Protein AF-A0A813SYH6-F1 (afdb_monomer_lite)

pLDDT: mean 74.84, std 11.54, range [41.44, 88.88]

Organism: NCBI:txid433720

InterPro domains:
  IPR008907 Tubulin polymerization-promoting protein [PF05517] (10-65)
  IPR011992 EF-hand domain pair [SSF47473] (7-63)

Radius of gyration: 14.48 Å; chains: 1; bounding box: 30×34×38 Å

Secondary structure (DSSP, 8-state):
----THHHHHHHHHHHHHTT--TTGGGSSS-PPPHHHHHHHHHHTTSS-TTS-HHHHHHHHHHHHHHHHHT-

Structure (mmCIF, N/CA/C/O backbone):
data_AF-A0A813SYH6-F1
#
_entry.id   AF-A0A813SYH6-F1
#
loop_
_atom_site.group_PDB
_atom_site.id
_atom_site.type_symbol
_atom_site.label_atom_id
_atom_site.label_alt_id
_atom_site.label_comp_id
_atom_site.label_asym_id
_atom_site.label_entity_id
_atom_site.label_seq_id
_atom_site.pdbx_PDB_ins_code
_atom_site.Cartn_x
_atom_site.Cartn_y
_atom_site.Cartn_z
_atom_site.occupancy
_atom_site.B_iso_or_equiv
_atom_site.auth_seq_id
_atom_site.auth_comp_id
_atom_site.auth_asym_id
_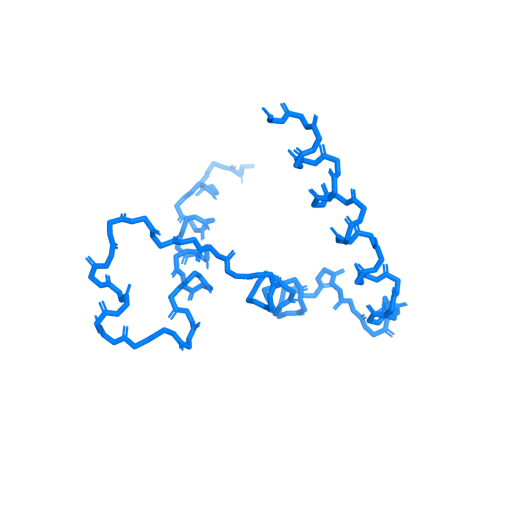atom_site.auth_atom_id
_atom_site.pdbx_PDB_model_num
ATOM 1 N N . MET A 1 1 ? -15.196 -15.263 -19.481 1.00 43.03 1 MET A N 1
ATOM 2 C CA . MET A 1 1 ? -15.849 -15.535 -18.182 1.00 43.03 1 MET A CA 1
ATOM 3 C C . MET A 1 1 ? -14.955 -14.976 -17.083 1.00 43.03 1 MET A C 1
ATOM 5 O O . MET A 1 1 ? -13.974 -15.617 -16.747 1.00 43.03 1 MET A O 1
ATOM 9 N N . ALA A 1 2 ? -15.220 -13.769 -16.583 1.00 41.44 2 ALA A N 1
ATOM 10 C CA . ALA A 1 2 ? -14.529 -13.231 -15.404 1.00 41.44 2 ALA A CA 1
ATOM 11 C C . ALA A 1 2 ? -15.567 -12.647 -14.435 1.00 41.44 2 ALA A C 1
ATOM 13 O O . ALA A 1 2 ? -15.553 -11.474 -14.083 1.00 41.44 2 ALA A O 1
ATOM 14 N N . SER A 1 3 ? -16.534 -13.482 -14.066 1.00 52.78 3 SER A N 1
ATOM 15 C CA . SER A 1 3 ? -17.474 -13.227 -12.980 1.00 52.78 3 SER A CA 1
ATOM 16 C C . SER A 1 3 ? -16.850 -13.756 -11.685 1.00 52.78 3 SER A C 1
ATOM 18 O O . SER A 1 3 ? -16.765 -14.969 -11.512 1.00 52.78 3 SER A O 1
ATOM 20 N N . GLY A 1 4 ? -16.377 -12.868 -10.800 1.00 43.69 4 GLY A N 1
ATOM 21 C CA . GLY A 1 4 ? -15.929 -13.270 -9.453 1.00 43.69 4 GLY A CA 1
ATOM 22 C C . GLY A 1 4 ? -14.980 -12.328 -8.690 1.00 43.69 4 GLY A C 1
ATOM 23 O O . GLY A 1 4 ? -14.702 -12.576 -7.524 1.00 43.69 4 GLY A O 1
ATOM 24 N N . GLY A 1 5 ? -14.480 -11.243 -9.293 1.00 49.94 5 GLY A N 1
ATOM 25 C CA . GLY A 1 5 ? -13.318 -10.501 -8.764 1.00 49.94 5 GLY A CA 1
ATOM 26 C C . GLY A 1 5 ? -13.503 -9.608 -7.522 1.00 49.94 5 GLY A C 1
ATOM 27 O O . GLY A 1 5 ? -12.514 -9.063 -7.042 1.00 49.94 5 GLY A O 1
ATOM 28 N N . HIS A 1 6 ? -14.714 -9.413 -6.987 1.00 53.84 6 HIS A N 1
ATOM 29 C CA . HIS A 1 6 ? -14.927 -8.445 -5.892 1.00 53.84 6 HIS A CA 1
ATOM 30 C C . HIS A 1 6 ? -14.549 -8.965 -4.491 1.00 53.84 6 HIS A C 1
ATOM 32 O O . HIS A 1 6 ? -14.106 -8.175 -3.659 1.00 53.84 6 HIS A O 1
ATOM 38 N N . GLY A 1 7 ? -14.666 -10.273 -4.224 1.00 57.50 7 GLY A N 1
ATOM 39 C CA . GLY A 1 7 ? -14.321 -10.850 -2.913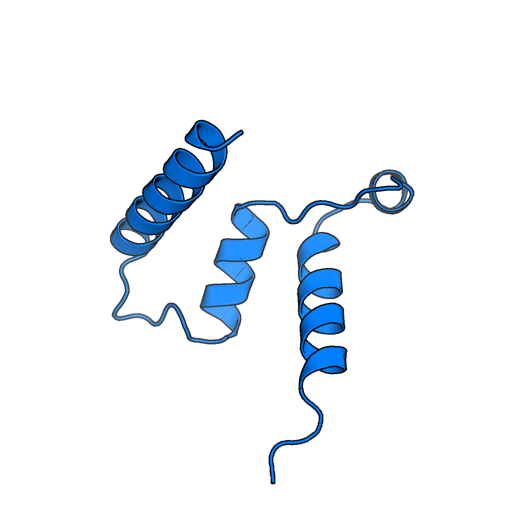 1.00 57.50 7 GLY A CA 1
ATOM 40 C C . GLY A 1 7 ? -12.816 -10.826 -2.632 1.00 57.50 7 GLY A C 1
ATOM 41 O O . GLY A 1 7 ? -12.381 -10.340 -1.590 1.00 57.50 7 GLY A O 1
ATOM 42 N N . GLY A 1 8 ? -12.016 -11.240 -3.619 1.00 73.25 8 GLY A N 1
ATOM 43 C CA . GLY A 1 8 ? -10.557 -11.285 -3.491 1.00 73.25 8 GLY A CA 1
ATOM 44 C C . GLY A 1 8 ? -9.915 -9.904 -3.329 1.00 73.25 8 GLY A C 1
ATOM 45 O O . GLY A 1 8 ? -8.954 -9.762 -2.582 1.00 73.25 8 GLY A O 1
ATOM 46 N N . LEU A 1 9 ? -10.468 -8.861 -3.963 1.00 77.19 9 LEU A N 1
ATOM 47 C CA . LEU A 1 9 ? -9.967 -7.493 -3.792 1.00 77.19 9 LEU A CA 1
ATOM 48 C C . LEU A 1 9 ? -10.125 -7.017 -2.345 1.00 77.19 9 LEU A C 1
ATOM 50 O O . LEU A 1 9 ? -9.163 -6.523 -1.761 1.00 77.19 9 LEU A O 1
ATOM 54 N N . LYS A 1 10 ? -11.303 -7.211 -1.741 1.00 81.69 10 LYS A N 1
ATOM 55 C CA . LYS A 1 10 ? -11.541 -6.820 -0.346 1.00 81.69 10 LYS A CA 1
ATOM 56 C C . LYS A 1 10 ? -10.615 -7.566 0.615 1.00 81.69 10 LYS A C 1
ATOM 58 O O . LYS A 1 10 ? -10.043 -6.941 1.499 1.00 81.69 10 LYS A O 1
ATOM 63 N N . GLU A 1 11 ? -10.425 -8.868 0.425 1.00 84.12 11 GLU A N 1
ATOM 64 C CA . GLU A 1 11 ? -9.519 -9.673 1.256 1.00 84.12 11 GLU A CA 1
ATOM 65 C C . GLU A 1 11 ? -8.061 -9.210 1.156 1.00 84.12 11 GLU A C 1
ATOM 67 O O . GLU A 1 11 ? -7.360 -9.124 2.166 1.00 84.12 11 GLU A O 1
ATOM 72 N N . VAL A 1 12 ? -7.606 -8.859 -0.050 1.00 84.12 12 VAL A N 1
ATOM 73 C CA . VAL A 1 12 ? -6.264 -8.307 -0.270 1.00 84.12 12 VAL A CA 1
ATOM 74 C C . VAL A 1 12 ? -6.120 -6.956 0.432 1.00 84.12 12 VAL A C 1
ATOM 76 O O . VAL A 1 12 ? -5.167 -6.767 1.189 1.00 84.12 12 VAL A O 1
ATOM 79 N N . PHE A 1 13 ? -7.074 -6.040 0.260 1.00 82.12 13 PHE A N 1
ATOM 80 C CA . PHE A 1 13 ? -7.049 -4.748 0.952 1.00 82.12 13 PHE A CA 1
ATOM 81 C C . PHE A 1 13 ? -7.103 -4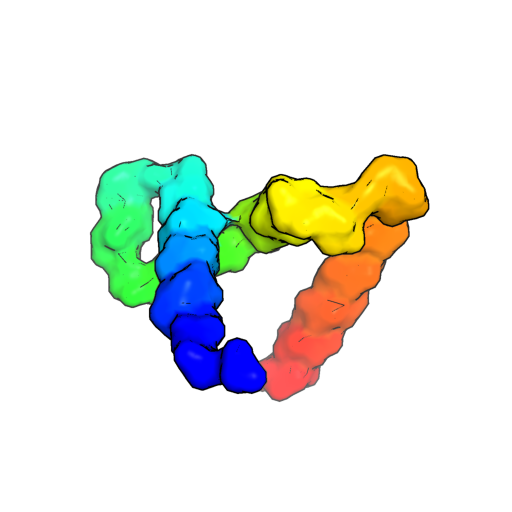.907 2.477 1.00 82.12 13 PHE A C 1
ATOM 83 O O . PHE A 1 13 ? -6.324 -4.257 3.171 1.00 82.12 13 PHE A O 1
ATOM 90 N N . ASP A 1 14 ? -7.936 -5.811 2.999 1.00 84.25 14 ASP A N 1
ATOM 91 C CA . ASP A 1 14 ? -8.034 -6.112 4.433 1.00 84.25 14 ASP A CA 1
ATOM 92 C C . ASP A 1 14 ? -6.720 -6.694 4.985 1.00 84.25 14 ASP A C 1
ATOM 94 O O . ASP A 1 14 ? -6.329 -6.404 6.117 1.00 84.25 14 ASP A O 1
ATOM 98 N N . LYS A 1 15 ? -5.993 -7.493 4.196 1.00 88.44 15 LYS A N 1
ATOM 99 C CA . LYS A 1 15 ? -4.678 -8.024 4.583 1.00 88.44 15 LYS A CA 1
ATOM 100 C C . LYS A 1 15 ? -3.643 -6.909 4.727 1.00 88.44 15 LYS A C 1
ATOM 102 O O . LYS A 1 15 ? -2.921 -6.871 5.724 1.00 88.44 15 LYS A O 1
ATOM 107 N N . TYR A 1 16 ? -3.556 -6.009 3.749 1.00 88.88 16 TYR A N 1
ATOM 108 C CA . TYR A 1 16 ? -2.567 -4.926 3.759 1.00 88.88 16 TYR A CA 1
ATOM 109 C C . TYR A 1 16 ? -2.956 -3.767 4.688 1.00 88.88 16 TYR A C 1
ATOM 111 O O . TYR A 1 16 ? -2.071 -3.120 5.245 1.00 88.88 16 TYR A O 1
ATOM 119 N N . SER A 1 17 ? -4.245 -3.530 4.941 1.00 86.75 17 SER A N 1
ATOM 120 C CA . SER A 1 17 ? -4.694 -2.534 5.923 1.00 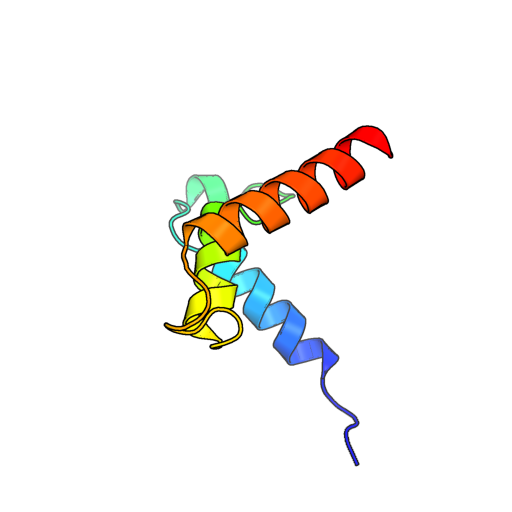86.75 17 SER A CA 1
ATOM 121 C C . SER A 1 17 ? -4.338 -2.937 7.357 1.00 86.75 17 SER A C 1
ATOM 123 O O . SER A 1 17 ? -3.991 -2.081 8.164 1.00 86.75 17 SER A O 1
ATOM 125 N N . LYS A 1 18 ? -4.336 -4.237 7.668 1.00 87.81 18 LYS A N 1
ATOM 126 C CA . LYS A 1 18 ? -3.990 -4.779 8.996 1.00 87.81 18 LYS A CA 1
ATOM 127 C C . LYS A 1 18 ? -2.497 -5.050 9.183 1.00 87.81 18 LYS A C 1
ATOM 129 O O . LYS A 1 18 ? -2.046 -5.284 10.304 1.00 87.81 18 LYS A O 1
ATOM 134 N N . PHE A 1 19 ? -1.723 -5.037 8.101 1.00 85.69 19 PHE A N 1
ATOM 135 C CA . PHE A 1 19 ? -0.309 -5.392 8.125 1.00 85.69 19 PHE A CA 1
ATOM 136 C C . PHE A 1 19 ? 0.495 -4.457 9.042 1.00 85.69 19 PHE A C 1
ATOM 138 O O . PHE A 1 19 ? 0.497 -3.240 8.859 1.00 85.69 19 PHE A O 1
ATOM 145 N N . GLY A 1 20 ? 1.182 -5.035 10.032 1.00 82.06 20 GLY A N 1
ATOM 146 C CA . GLY A 1 20 ? 2.010 -4.292 10.987 1.00 82.06 20 GLY A CA 1
ATOM 147 C C . GLY A 1 20 ? 1.237 -3.516 12.063 1.00 82.06 20 GLY A C 1
ATOM 148 O O . GLY A 1 20 ? 1.875 -2.829 12.858 1.00 82.06 20 GLY A O 1
ATOM 149 N N . LYS A 1 21 ? -0.101 -3.621 12.120 1.00 84.94 21 LYS A N 1
ATOM 150 C CA . LYS A 1 21 ? -0.917 -3.028 13.192 1.00 84.94 21 LYS A CA 1
ATOM 151 C C . LYS A 1 21 ? -1.023 -3.992 14.379 1.00 84.94 21 LYS A C 1
ATOM 153 O O . LYS A 1 21 ? -1.159 -5.201 14.205 1.00 84.94 21 LYS A O 1
ATOM 158 N N . SER A 1 22 ? -0.956 -3.448 15.591 1.00 85.19 22 SER A N 1
ATOM 159 C CA . SER A 1 22 ? -1.149 -4.202 16.839 1.00 85.19 22 SER A CA 1
ATOM 160 C C . SER A 1 22 ? -2.616 -4.585 17.058 1.00 85.19 22 SER A C 1
ATOM 162 O O . SER A 1 22 ? -3.516 -3.945 16.516 1.00 85.19 22 SER A O 1
ATOM 164 N N . GLU A 1 23 ? -2.885 -5.574 17.916 1.00 81.44 23 GLU A N 1
ATOM 165 C CA . GLU A 1 23 ? -4.260 -5.984 18.249 1.00 81.44 23 GLU A CA 1
ATOM 166 C C . GLU A 1 23 ? -5.132 -4.830 18.760 1.00 81.44 23 GLU A C 1
ATOM 168 O O . GLU A 1 23 ? -6.319 -4.770 18.448 1.00 81.44 23 GLU A O 1
ATOM 173 N N . SER A 1 24 ? -4.552 -3.883 19.501 1.00 81.38 24 SER A N 1
ATOM 174 C CA . SER A 1 24 ? -5.252 -2.688 19.984 1.00 81.38 24 SER A CA 1
ATOM 175 C C . SER A 1 24 ? -5.704 -1.779 18.838 1.00 81.38 24 SER A C 1
ATOM 177 O O . SER A 1 24 ? -6.814 -1.258 18.874 1.00 81.38 24 SER A O 1
ATOM 179 N N . GLN A 1 25 ? -4.879 -1.634 17.800 1.00 77.38 25 GLN A N 1
ATOM 180 C CA . GLN A 1 25 ? -5.175 -0.821 16.614 1.00 77.38 25 GLN A CA 1
ATOM 181 C C . GLN A 1 25 ? -6.147 -1.524 15.657 1.00 77.38 25 GLN A C 1
ATOM 183 O O . GLN A 1 25 ? -6.877 -0.873 14.921 1.00 77.38 25 GLN A O 1
ATOM 188 N N . LEU A 1 26 ? -6.202 -2.859 15.682 1.00 79.94 26 LEU A N 1
ATOM 189 C CA . LEU A 1 26 ? -7.169 -3.643 14.905 1.00 79.94 26 LEU A CA 1
ATOM 190 C C . LEU A 1 26 ? -8.600 -3.570 15.460 1.00 79.94 26 LEU A C 1
ATOM 192 O O . LEU A 1 26 ? -9.535 -3.982 14.777 1.00 79.94 26 LEU A O 1
ATOM 196 N N . LYS A 1 27 ? -8.780 -3.063 16.686 1.00 80.19 27 LYS A N 1
ATOM 197 C CA . LYS A 1 27 ? -10.100 -2.811 17.286 1.00 80.19 27 LYS A CA 1
ATOM 198 C C . LYS A 1 27 ? -10.697 -1.465 16.866 1.00 80.19 27 LYS A C 1
ATOM 200 O O . LYS A 1 27 ? -11.853 -1.196 17.194 1.00 80.19 27 LYS A O 1
ATOM 205 N N . GLU A 1 28 ? -9.941 -0.621 16.163 1.00 74.06 28 GLU A N 1
ATOM 206 C CA . GLU A 1 28 ? -10.466 0.624 15.608 1.00 74.06 28 GLU A CA 1
ATOM 207 C C . GLU A 1 28 ? -11.496 0.334 14.509 1.00 74.06 28 GLU A C 1
ATOM 209 O O . GLU A 1 28 ? -11.321 -0.561 13.682 1.00 74.06 28 GLU A O 1
ATOM 214 N N . LYS A 1 29 ? -12.594 1.100 14.511 1.00 65.62 29 LYS A N 1
ATOM 215 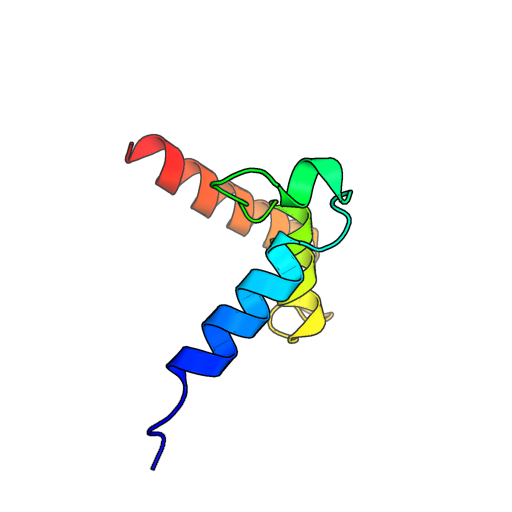C CA . LYS A 1 29 ? -13.731 0.890 13.601 1.00 65.62 29 LYS A CA 1
ATOM 216 C C . LYS A 1 29 ? -13.375 1.138 12.129 1.00 65.62 29 LYS A C 1
ATOM 218 O O . LYS A 1 29 ? -13.937 0.473 11.267 1.00 65.62 29 LYS A O 1
ATOM 223 N N . ASP A 1 30 ? -12.429 2.042 11.870 1.00 68.88 30 ASP A N 1
ATOM 224 C CA . ASP A 1 30 ? -11.997 2.442 10.529 1.00 68.88 30 ASP A CA 1
ATOM 225 C C . ASP A 1 30 ? -10.501 2.174 10.331 1.00 68.88 30 ASP A C 1
ATOM 227 O O . ASP A 1 30 ? -9.654 3.060 10.463 1.00 68.88 30 ASP A O 1
ATOM 231 N N . ILE A 1 31 ? -10.160 0.932 9.983 1.00 76.06 31 ILE A N 1
ATOM 232 C CA . ILE A 1 31 ? -8.781 0.570 9.647 1.00 76.06 31 ILE A CA 1
ATOM 233 C C . ILE A 1 31 ? -8.460 1.109 8.251 1.00 76.06 31 ILE A C 1
ATOM 235 O O . ILE A 1 31 ? -8.852 0.539 7.232 1.00 76.06 31 ILE A O 1
ATOM 239 N N . ARG A 1 32 ? -7.715 2.213 8.202 1.00 80.62 32 ARG A N 1
ATOM 240 C CA . ARG A 1 32 ? -7.191 2.770 6.950 1.00 80.62 32 ARG A CA 1
ATOM 241 C C . ARG A 1 32 ? -5.924 2.036 6.520 1.00 80.62 32 ARG A C 1
ATOM 243 O O . ARG A 1 32 ? -5.127 1.598 7.352 1.00 80.62 32 ARG A O 1
ATOM 250 N N . ILE A 1 33 ? -5.738 1.923 5.207 1.00 83.69 33 ILE A N 1
ATOM 251 C CA . ILE A 1 33 ? -4.480 1.445 4.639 1.00 83.69 33 ILE A CA 1
ATOM 252 C C . ILE A 1 33 ? -3.444 2.568 4.681 1.00 83.69 33 ILE A C 1
ATOM 254 O O . ILE A 1 33 ? -3.652 3.649 4.132 1.00 83.69 33 ILE A O 1
ATOM 258 N N . ASP A 1 34 ? -2.321 2.303 5.342 1.00 82.62 34 ASP A N 1
ATOM 259 C CA . ASP A 1 34 ? -1.216 3.253 5.403 1.00 82.62 34 ASP A CA 1
ATOM 260 C C . ASP A 1 34 ? -0.473 3.267 4.056 1.00 82.62 34 ASP A C 1
ATOM 262 O O . ASP A 1 34 ? -0.343 2.234 3.393 1.00 82.62 34 ASP A O 1
ATOM 266 N N . SER A 1 35 ? 0.066 4.422 3.655 1.00 78.56 35 SER A N 1
ATOM 267 C CA . SER A 1 35 ? 0.759 4.587 2.364 1.00 78.56 35 SER A CA 1
ATOM 268 C C . SER A 1 35 ? 1.881 3.563 2.157 1.00 78.56 35 SER A C 1
ATOM 270 O O . SER A 1 35 ? 2.001 2.984 1.082 1.00 78.56 35 SER A O 1
ATOM 272 N N . LYS A 1 36 ? 2.644 3.249 3.213 1.00 81.19 36 LYS A N 1
ATOM 273 C CA . LYS A 1 36 ? 3.703 2.224 3.192 1.00 81.19 36 LYS A CA 1
ATOM 274 C C . LYS A 1 36 ? 3.168 0.824 2.868 1.00 81.19 36 LYS A C 1
ATOM 276 O O . LYS A 1 36 ? 3.815 0.073 2.137 1.00 81.19 36 LYS A O 1
ATOM 281 N N . ASN A 1 37 ? 1.987 0.480 3.381 1.00 86.50 37 ASN A N 1
ATOM 282 C CA . ASN A 1 37 ? 1.352 -0.813 3.135 1.00 86.50 37 ASN A CA 1
ATOM 283 C C . ASN A 1 37 ? 0.762 -0.886 1.722 1.00 86.50 37 ASN A C 1
ATOM 285 O O . ASN A 1 37 ? 0.834 -1.938 1.089 1.00 86.50 37 ASN A O 1
ATOM 289 N N . LEU A 1 38 ? 0.261 0.235 1.196 1.00 83.44 38 LEU A N 1
ATOM 290 C CA . LEU A 1 38 ? -0.175 0.346 -0.196 1.00 83.44 38 LEU A CA 1
ATOM 291 C C . LEU A 1 38 ? 1.006 0.184 -1.169 1.00 83.44 38 LEU A C 1
ATOM 293 O O . LEU A 1 38 ? 0.926 -0.605 -2.109 1.00 83.44 38 LEU A O 1
ATOM 297 N N . THR A 1 39 ? 2.140 0.840 -0.900 1.00 79.62 39 THR A N 1
ATOM 298 C CA . THR A 1 39 ? 3.389 0.648 -1.657 1.00 79.62 39 THR A CA 1
ATOM 299 C C . THR A 1 39 ? 3.836 -0.810 -1.632 1.00 79.62 39 THR A C 1
ATOM 301 O O . THR A 1 39 ? 4.225 -1.364 -2.659 1.00 79.62 39 THR A O 1
ATOM 304 N N . LYS A 1 40 ? 3.767 -1.459 -0.463 1.00 84.88 40 LYS A N 1
ATOM 305 C CA . LYS A 1 40 ? 4.098 -2.880 -0.329 1.00 84.88 40 LYS A CA 1
ATOM 306 C C . LYS A 1 40 ? 3.172 -3.761 -1.170 1.00 84.88 40 LYS A C 1
ATOM 308 O O . LYS A 1 40 ? 3.669 -4.635 -1.870 1.00 84.88 40 LYS A O 1
ATOM 313 N N . MET A 1 41 ? 1.864 -3.514 -1.142 1.00 87.25 41 MET A N 1
ATOM 314 C CA . MET A 1 41 ? 0.884 -4.252 -1.946 1.00 87.25 41 MET A CA 1
ATOM 315 C C . MET A 1 41 ? 1.207 -4.179 -3.443 1.00 87.25 41 MET A C 1
ATOM 317 O O . MET A 1 41 ? 1.180 -5.191 -4.138 1.00 87.25 41 MET A O 1
ATOM 321 N N . LEU A 1 42 ? 1.558 -2.996 -3.942 1.00 82.81 42 LEU A N 1
ATOM 322 C CA . LEU A 1 42 ? 1.864 -2.781 -5.358 1.00 82.81 42 LEU A CA 1
ATOM 323 C C . LEU A 1 42 ? 3.198 -3.418 -5.789 1.00 82.81 42 LEU A C 1
ATOM 325 O O . LEU A 1 42 ? 3.319 -3.880 -6.922 1.00 82.81 42 LEU A O 1
ATOM 329 N N . LYS A 1 43 ? 4.175 -3.512 -4.878 1.00 81.56 43 LYS A N 1
ATOM 330 C CA . LYS A 1 43 ? 5.416 -4.275 -5.098 1.00 81.56 43 LYS A CA 1
ATOM 331 C C . LYS A 1 43 ? 5.171 -5.783 -5.085 1.00 81.56 43 LYS A C 1
ATOM 333 O O . LYS A 1 43 ? 5.583 -6.476 -6.006 1.00 81.56 43 LYS A O 1
ATOM 338 N N . ASP A 1 44 ? 4.469 -6.288 -4.070 1.00 84.56 44 ASP A N 1
ATOM 339 C CA . ASP A 1 44 ? 4.185 -7.722 -3.909 1.00 84.56 44 ASP A CA 1
ATOM 340 C C . ASP A 1 44 ? 3.331 -8.279 -5.071 1.00 84.56 44 ASP A C 1
ATOM 342 O O . ASP A 1 44 ? 3.427 -9.458 -5.400 1.00 84.56 44 ASP A O 1
ATOM 346 N N . THR A 1 45 ? 2.505 -7.437 -5.703 1.00 82.12 45 THR A N 1
ATOM 347 C CA . THR A 1 45 ? 1.680 -7.794 -6.876 1.00 82.12 45 THR A CA 1
ATOM 348 C C . THR A 1 45 ? 2.404 -7.634 -8.215 1.00 82.12 45 THR A C 1
ATOM 350 O O . THR A 1 45 ? 1.848 -7.997 -9.250 1.00 82.12 45 THR A O 1
ATOM 353 N N . GLY A 1 46 ? 3.631 -7.102 -8.221 1.00 74.50 46 GLY A N 1
ATOM 354 C CA . GLY A 1 46 ? 4.419 -6.881 -9.436 1.00 74.50 46 GLY A CA 1
ATOM 355 C C . GLY A 1 46 ? 3.956 -5.704 -10.300 1.00 74.50 46 GLY A C 1
ATOM 356 O O . GLY A 1 46 ? 4.454 -5.550 -11.410 1.00 74.50 46 GLY A O 1
ATOM 357 N N . VAL A 1 47 ? 3.031 -4.865 -9.809 1.00 76.44 47 VAL A N 1
ATOM 358 C CA . VAL A 1 47 ? 2.650 -3.602 -10.475 1.00 76.44 47 VAL A CA 1
ATOM 359 C C . VAL A 1 47 ? 3.836 -2.638 -10.495 1.00 76.44 47 VAL A C 1
ATOM 361 O O . VAL A 1 47 ? 4.071 -1.953 -11.485 1.00 76.44 47 VAL A O 1
ATOM 364 N N . ILE A 1 48 ? 4.597 -2.613 -9.402 1.00 71.06 48 ILE A N 1
ATOM 365 C CA . ILE A 1 48 ? 5.894 -1.945 -9.315 1.00 71.06 48 ILE A CA 1
ATOM 366 C C . ILE A 1 48 ? 6.948 -3.041 -9.441 1.00 71.06 48 ILE A C 1
ATOM 368 O O . ILE A 1 48 ? 7.231 -3.752 -8.474 1.00 71.06 48 ILE A O 1
ATOM 372 N N . ASP A 1 49 ? 7.500 -3.200 -10.637 1.00 70.88 49 ASP A N 1
ATOM 373 C CA . ASP A 1 49 ? 8.611 -4.111 -10.891 1.00 70.88 49 ASP A CA 1
ATOM 374 C C . ASP A 1 49 ? 9.967 -3.399 -10.713 1.00 70.88 49 ASP A C 1
ATOM 376 O O . ASP A 1 49 ? 10.045 -2.219 -10.370 1.00 70.88 49 ASP A O 1
ATOM 380 N N . SER A 1 50 ? 11.067 -4.113 -10.957 1.00 63.44 50 SER A N 1
ATOM 381 C CA . SER A 1 50 ? 12.425 -3.556 -10.891 1.00 63.44 50 SER A CA 1
ATOM 382 C C . SER A 1 50 ? 12.715 -2.465 -11.934 1.00 63.44 50 SER A C 1
ATOM 384 O O . SER A 1 50 ? 13.769 -1.830 -11.856 1.00 63.44 50 SER A O 1
ATOM 386 N N . LYS A 1 51 ? 11.814 -2.230 -12.899 1.00 64.25 51 LYS A N 1
ATOM 387 C CA . LYS A 1 51 ? 11.910 -1.151 -13.894 1.00 64.25 51 LYS A CA 1
ATOM 388 C C . LYS A 1 51 ? 11.231 0.126 -13.406 1.00 64.25 51 LYS A C 1
ATOM 390 O O . LYS A 1 51 ? 11.645 1.215 -13.802 1.00 64.25 51 LYS A O 1
ATOM 395 N N . TYR A 1 52 ? 10.244 0.018 -12.518 1.00 66.06 52 TYR A N 1
ATOM 396 C CA . TYR A 1 52 ? 9.726 1.157 -11.769 1.00 66.06 52 TYR A CA 1
ATOM 397 C C . TYR A 1 52 ? 10.679 1.482 -10.617 1.00 66.06 52 TYR A C 1
ATOM 399 O O . TYR A 1 52 ? 10.674 0.841 -9.564 1.00 66.06 52 TYR A O 1
ATOM 407 N N . SER A 1 53 ? 11.519 2.506 -10.802 1.00 65.44 53 SER A N 1
ATOM 408 C CA . SER A 1 53 ? 12.334 3.000 -9.692 1.00 65.44 53 SER A CA 1
ATOM 409 C C . SER A 1 53 ? 11.406 3.426 -8.550 1.00 65.44 53 SER A C 1
ATOM 411 O O . SER A 1 53 ? 10.379 4.072 -8.778 1.00 65.44 53 SER A O 1
ATOM 413 N N . SER A 1 54 ? 11.759 3.069 -7.313 1.00 67.06 54 SER A N 1
ATOM 414 C CA . SER A 1 54 ? 10.997 3.464 -6.121 1.00 67.06 54 SER A CA 1
ATOM 415 C C . SER A 1 54 ? 10.696 4.965 -6.111 1.00 67.06 54 SER A C 1
ATOM 417 O O . SER A 1 54 ? 9.600 5.363 -5.746 1.00 67.06 54 SER A O 1
ATOM 419 N N . ASN A 1 55 ? 11.621 5.776 -6.632 1.00 72.88 55 ASN A N 1
ATOM 420 C CA . ASN A 1 55 ? 11.495 7.228 -6.707 1.00 72.88 55 ASN A CA 1
ATOM 421 C C . ASN A 1 55 ? 10.406 7.702 -7.685 1.00 72.88 55 ASN A C 1
ATOM 423 O O . ASN A 1 55 ? 9.732 8.691 -7.406 1.00 72.88 55 ASN A O 1
ATOM 427 N N . LEU A 1 56 ? 10.234 7.045 -8.838 1.00 74.38 56 LEU A N 1
ATOM 428 C CA . LEU A 1 56 ? 9.150 7.373 -9.777 1.00 74.38 56 LEU A CA 1
ATOM 429 C C . LEU A 1 56 ? 7.795 7.049 -9.154 1.00 74.38 56 LEU A C 1
ATOM 431 O O . LEU A 1 56 ? 6.886 7.875 -9.171 1.00 74.38 56 LEU A O 1
ATOM 435 N N . PHE A 1 57 ? 7.703 5.875 -8.535 1.00 76.31 57 PHE A N 1
ATOM 436 C CA . PHE A 1 57 ? 6.490 5.439 -7.867 1.00 76.31 57 PHE A CA 1
ATOM 437 C C . PHE A 1 57 ? 6.107 6.344 -6.686 1.00 76.31 57 PHE A C 1
ATOM 439 O O . PHE A 1 57 ? 4.954 6.755 -6.582 1.00 76.31 57 PHE A O 1
ATOM 446 N N . ASP A 1 58 ? 7.063 6.698 -5.826 1.00 74.38 58 ASP A N 1
ATOM 447 C CA . ASP A 1 58 ? 6.811 7.560 -4.668 1.00 74.38 58 ASP A CA 1
ATOM 448 C C . ASP A 1 58 ? 6.325 8.955 -5.107 1.00 74.38 58 ASP A C 1
ATOM 450 O O . ASP A 1 58 ? 5.405 9.508 -4.502 1.00 74.38 58 ASP A O 1
ATOM 454 N N . ASN A 1 59 ? 6.867 9.494 -6.208 1.00 82.38 59 ASN A N 1
ATOM 455 C CA . ASN A 1 59 ? 6.405 10.753 -6.801 1.00 82.38 59 ASN A CA 1
ATOM 456 C C . ASN A 1 59 ? 4.985 10.655 -7.377 1.00 82.38 59 ASN A C 1
ATOM 458 O O . ASN A 1 59 ? 4.170 11.556 -7.162 1.00 82.38 59 ASN A O 1
ATOM 462 N N . ASP A 1 60 ? 4.669 9.580 -8.103 1.00 79.94 60 ASP A N 1
ATOM 463 C CA . ASP A 1 60 ? 3.328 9.377 -8.659 1.00 79.94 60 ASP A CA 1
ATOM 464 C C . ASP A 1 60 ? 2.291 9.164 -7.550 1.00 79.94 60 ASP A C 1
ATOM 466 O O . ASP A 1 60 ? 1.213 9.763 -7.591 1.00 79.94 60 ASP A O 1
ATOM 470 N N . MET A 1 61 ? 2.637 8.410 -6.505 1.00 78.56 61 MET A N 1
ATOM 471 C CA . MET A 1 61 ? 1.807 8.257 -5.311 1.00 78.56 61 MET A CA 1
ATOM 472 C C . MET A 1 61 ? 1.577 9.580 -4.593 1.00 78.56 61 MET A C 1
ATOM 474 O O . MET A 1 61 ? 0.436 9.887 -4.253 1.00 78.56 61 MET A O 1
ATOM 478 N N . ALA A 1 62 ? 2.622 10.382 -4.384 1.00 79.00 62 ALA A N 1
ATOM 479 C CA . ALA A 1 62 ? 2.491 11.699 -3.770 1.00 79.00 62 ALA A CA 1
ATOM 480 C C . ALA A 1 62 ? 1.564 12.610 -4.589 1.00 79.00 62 ALA A C 1
ATOM 482 O O . ALA A 1 62 ? 0.713 13.292 -4.022 1.00 79.00 62 ALA A O 1
ATOM 483 N N . ARG A 1 63 ? 1.663 12.568 -5.925 1.00 82.75 63 ARG A N 1
ATOM 484 C CA . ARG A 1 63 ? 0.789 13.335 -6.825 1.00 82.75 63 ARG A CA 1
ATOM 485 C C . ARG A 1 63 ? -0.669 12.881 -6.741 1.00 82.75 63 ARG A C 1
ATOM 487 O O . ARG A 1 63 ? -1.561 13.726 -6.714 1.00 82.75 63 ARG A O 1
ATOM 494 N N . VAL A 1 64 ? -0.925 11.573 -6.719 1.00 81.19 64 VAL A N 1
ATOM 495 C CA . VAL A 1 64 ? -2.286 11.021 -6.591 1.00 81.19 64 VAL A CA 1
ATOM 496 C C . VAL A 1 64 ? -2.886 11.379 -5.236 1.00 81.19 64 VAL A C 1
ATOM 498 O O . VAL A 1 64 ? -4.001 11.893 -5.186 1.00 81.19 64 VAL A O 1
ATOM 501 N N . LEU A 1 65 ? -2.142 11.158 -4.151 1.00 75.75 65 LEU A N 1
ATOM 502 C CA . LEU A 1 65 ? -2.591 11.486 -2.799 1.00 75.75 65 LEU A CA 1
ATOM 503 C C . LEU A 1 65 ? -2.853 12.987 -2.647 1.00 75.75 65 LEU A C 1
ATOM 505 O O . LEU A 1 65 ? -3.907 13.347 -2.139 1.00 75.75 65 LEU A O 1
ATOM 509 N N . GLY A 1 66 ? -1.962 13.844 -3.158 1.00 78.44 66 GLY A N 1
ATOM 510 C CA . GLY A 1 66 ? -2.137 15.299 -3.148 1.00 78.44 66 GLY A CA 1
ATOM 511 C C . GLY A 1 66 ? -3.422 15.746 -3.850 1.00 78.44 66 GLY A C 1
ATOM 512 O O . GLY A 1 66 ? -4.217 16.485 -3.276 1.00 78.44 66 GLY A O 1
ATOM 513 N N . LYS A 1 67 ? -3.694 15.219 -5.051 1.00 78.38 67 LYS A N 1
ATOM 514 C CA . LYS A 1 67 ? -4.942 15.514 -5.777 1.00 78.38 67 LYS A CA 1
ATOM 515 C C . LYS A 1 67 ? -6.189 15.040 -5.036 1.00 78.38 67 LYS A C 1
ATOM 517 O O . LYS A 1 67 ? -7.206 15.721 -5.063 1.00 78.38 67 LYS A O 1
ATOM 522 N N . LEU A 1 68 ? -6.128 13.871 -4.398 1.00 70.69 68 LEU A N 1
ATOM 523 C CA . LEU A 1 68 ? -7.247 13.354 -3.610 1.00 70.69 68 LEU A CA 1
ATOM 524 C C . LEU A 1 68 ? -7.507 14.205 -2.365 1.00 70.69 68 LEU A C 1
ATOM 526 O O . LEU A 1 68 ? -8.661 14.366 -1.995 1.0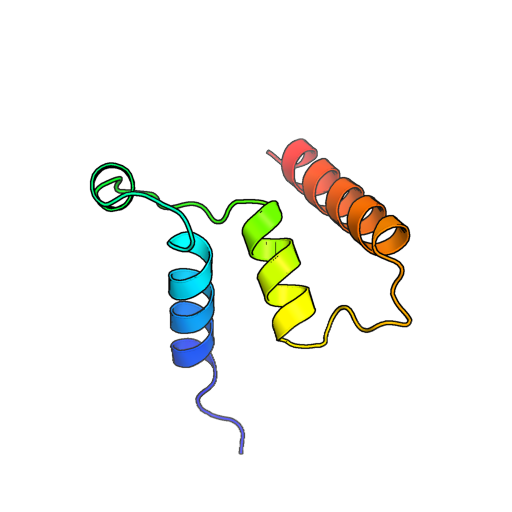0 70.69 68 LEU A O 1
ATOM 530 N N . THR A 1 69 ? -6.467 14.763 -1.740 1.00 70.88 69 THR A N 1
ATOM 531 C CA . THR A 1 69 ? -6.624 15.667 -0.592 1.00 70.88 69 THR A CA 1
ATOM 532 C C . THR A 1 69 ? -7.103 17.064 -0.969 1.00 70.88 69 THR A C 1
ATOM 534 O O . THR A 1 69 ? -7.750 17.694 -0.151 1.00 70.88 69 THR A O 1
ATOM 537 N N . GLU A 1 70 ? -6.826 17.549 -2.182 1.00 67.94 70 GLU A N 1
ATOM 538 C CA . GLU A 1 70 ? -7.350 18.838 -2.675 1.00 67.94 70 GLU A CA 1
ATOM 539 C C . GLU A 1 70 ? -8.825 18.765 -3.115 1.00 67.94 70 GLU A C 1
ATOM 541 O O . GLU A 1 70 ? -9.472 19.794 -3.288 1.00 67.94 70 GLU A O 1
ATOM 546 N N . LEU A 1 71 ? -9.355 17.555 -3.319 1.00 52.53 71 LEU A N 1
ATOM 547 C CA . LEU A 1 71 ? -10.747 17.299 -3.709 1.00 52.53 71 LEU A CA 1
ATOM 548 C C . LEU A 1 71 ? -11.724 17.225 -2.520 1.00 52.53 71 LEU A C 1
ATOM 550 O O . LEU A 1 71 ? -12.931 17.124 -2.753 1.00 52.53 71 LEU A O 1
ATOM 554 N N . ILE A 1 72 ? -11.219 17.228 -1.283 1.00 49.81 72 ILE A N 1
ATOM 555 C CA . ILE A 1 72 ? -11.987 17.106 -0.031 1.00 49.81 72 ILE A CA 1
ATOM 556 C C . ILE A 1 72 ? -11.920 18.438 0.713 1.00 49.81 72 ILE A C 1
ATOM 558 O O . ILE A 1 72 ? -12.984 18.876 1.204 1.00 49.81 72 ILE A O 1
#

Foldseek 3Di:
DPPDPPVVVVVLLVCLLCPPPDPVQVPDPDRDRDPVSVVVSCVVVCVCPPVNDPVNVVVVSVVVVVVVVVVD

Sequence (72 aa):
MASGGHGGLKEVFDKYSKFGKSESQLKEKDIRIDSKNLTKMLKDTGVIDSKYSSNLFDNDMARVLGKLTELI